Protein AF-A0A120IB17-F1 (afdb_monomer_lite)

Sequence (112 aa):
MISVFDNGHAKGKQNILTTWLNKDGYGLSKNSKPYELKQYLADLIEKSVYIIDEGLEDEDVMTLIKRIENEELDITRVVVYVHSVRFSVLQEVRKNLKVLRNNKNVALIERF

pLDDT: mean 85.76, std 13.67, range [36.25, 95.5]

Structure (mmCIF, N/CA/C/O backbone):
data_AF-A0A120IB17-F1
#
_entry.id   AF-A0A120IB17-F1
#
loop_
_atom_site.group_PDB
_atom_site.id
_atom_site.type_symbol
_atom_site.label_atom_id
_atom_site.label_alt_id
_atom_site.label_comp_id
_atom_site.label_asym_id
_atom_site.label_entity_id
_atom_site.label_seq_id
_atom_site.pdbx_PDB_ins_code
_atom_site.Cartn_x
_atom_site.Cartn_y
_atom_site.Cartn_z
_atom_site.occupancy
_atom_site.B_iso_or_equiv
_atom_site.auth_seq_id
_atom_site.auth_comp_id
_atom_site.auth_asym_id
_atom_site.auth_atom_id
_atom_site.pdbx_PDB_model_num
ATOM 1 N N . MET A 1 1 ? 23.316 -5.954 -9.365 1.00 38.41 1 MET A N 1
ATOM 2 C CA . MET A 1 1 ? 21.887 -5.936 -8.981 1.00 38.41 1 MET A CA 1
ATOM 3 C C . MET A 1 1 ? 21.126 -5.365 -10.164 1.00 38.41 1 MET A C 1
ATOM 5 O O . MET A 1 1 ? 21.650 -4.452 -10.787 1.00 38.41 1 MET A O 1
ATOM 9 N N . ILE A 1 2 ? 20.036 -6.002 -10.587 1.00 36.25 2 ILE A N 1
ATOM 10 C CA . ILE A 1 2 ? 19.485 -5.903 -11.950 1.00 36.25 2 ILE A CA 1
ATOM 11 C C . ILE A 1 2 ? 18.895 -4.503 -12.199 1.00 36.25 2 ILE A C 1
ATOM 13 O O . ILE A 1 2 ? 17.758 -4.223 -11.844 1.00 36.25 2 ILE A O 1
ATOM 17 N N . SER A 1 3 ? 19.690 -3.634 -12.825 1.00 45.06 3 SER A N 1
ATOM 18 C CA . SER A 1 3 ? 19.305 -2.307 -13.316 1.00 45.06 3 SER A CA 1
ATOM 19 C C . SER A 1 3 ? 18.965 -2.415 -14.807 1.00 45.06 3 SER A C 1
ATOM 21 O O . SER A 1 3 ? 19.738 -2.039 -15.680 1.00 45.06 3 SER A O 1
ATOM 23 N N . VAL A 1 4 ? 17.832 -3.047 -15.125 1.00 55.12 4 VAL A N 1
ATOM 24 C CA . VAL A 1 4 ? 17.381 -3.207 -16.528 1.00 55.12 4 VAL A CA 1
ATOM 25 C C . VAL A 1 4 ? 16.550 -1.998 -16.989 1.00 55.12 4 VAL A C 1
ATOM 27 O O . VAL A 1 4 ? 16.195 -1.896 -18.158 1.00 55.12 4 VAL A O 1
ATOM 30 N N . PHE A 1 5 ? 16.294 -1.037 -16.092 1.00 52.47 5 PHE A N 1
ATOM 31 C CA . PHE A 1 5 ? 15.445 0.126 -16.365 1.00 52.47 5 PHE A CA 1
ATOM 32 C C . PHE A 1 5 ? 16.045 1.483 -15.966 1.00 52.47 5 PHE A C 1
ATOM 34 O O . PHE A 1 5 ? 15.349 2.490 -16.103 1.00 52.47 5 PHE A O 1
ATOM 41 N N . ASP A 1 6 ? 17.301 1.559 -15.506 1.00 43.50 6 ASP A N 1
ATOM 42 C CA . ASP A 1 6 ? 17.928 2.862 -15.241 1.00 43.50 6 ASP A CA 1
ATOM 43 C C . ASP A 1 6 ? 18.578 3.406 -16.510 1.00 43.50 6 ASP A C 1
ATOM 45 O O . ASP A 1 6 ? 19.767 3.237 -16.775 1.00 43.50 6 ASP A O 1
ATOM 49 N N . ASN A 1 7 ? 17.785 4.123 -17.295 1.00 47.72 7 ASN A N 1
ATOM 50 C CA . ASN A 1 7 ? 18.336 5.039 -18.282 1.00 47.72 7 ASN A CA 1
ATOM 51 C C . ASN A 1 7 ? 18.617 6.349 -17.535 1.00 47.72 7 ASN A C 1
ATOM 53 O O . ASN A 1 7 ? 17.739 6.828 -16.820 1.00 47.72 7 ASN A O 1
ATOM 57 N N . GLY A 1 8 ? 19.810 6.938 -17.689 1.00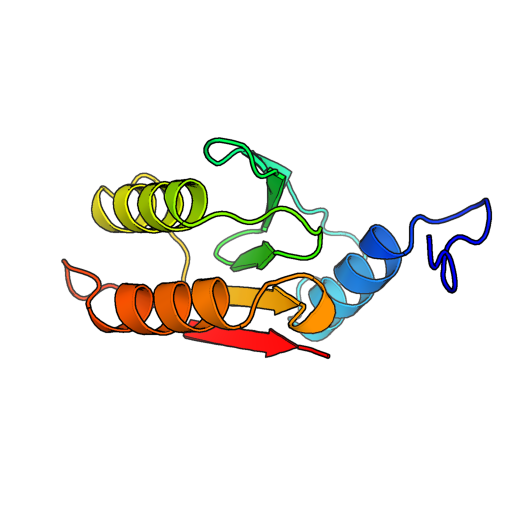 46.84 8 GLY A N 1
ATOM 58 C CA . GLY A 1 8 ? 20.345 8.065 -16.892 1.00 46.84 8 GLY A CA 1
ATOM 59 C C . GLY A 1 8 ? 19.537 9.378 -16.836 1.00 46.84 8 GLY A C 1
ATOM 60 O O . GLY A 1 8 ? 20.061 10.390 -16.386 1.00 46.84 8 GLY A O 1
ATOM 61 N N . HIS A 1 9 ? 18.278 9.373 -17.276 1.00 48.88 9 HIS A N 1
ATOM 62 C CA . HIS A 1 9 ? 17.339 10.491 -17.280 1.00 48.88 9 HIS A CA 1
ATOM 63 C C . HIS A 1 9 ? 16.035 10.214 -16.499 1.00 48.88 9 HIS A C 1
ATOM 65 O O . HIS A 1 9 ? 15.326 11.165 -16.187 1.00 48.88 9 HIS A O 1
ATOM 71 N N . ALA A 1 10 ? 15.710 8.958 -16.157 1.00 50.25 10 ALA A N 1
ATOM 72 C CA . ALA A 1 10 ? 14.515 8.618 -15.378 1.00 50.25 10 ALA A CA 1
ATOM 73 C C . ALA A 1 10 ? 14.725 7.319 -14.587 1.00 50.25 10 ALA A C 1
ATOM 75 O O . ALA A 1 10 ? 15.042 6.280 -15.160 1.00 50.25 10 ALA A O 1
ATOM 76 N N . LYS A 1 11 ? 14.520 7.370 -13.266 1.00 67.06 11 LYS A N 1
ATOM 77 C CA . LYS A 1 11 ? 14.538 6.171 -12.413 1.00 67.06 11 LYS A CA 1
ATOM 78 C C . LYS A 1 11 ? 13.362 5.274 -12.808 1.00 67.06 11 LYS A C 1
ATOM 80 O O . LYS A 1 11 ? 12.252 5.792 -12.937 1.00 67.06 11 LYS A O 1
ATOM 85 N N . GLY A 1 12 ? 13.554 3.957 -12.936 1.00 76.62 12 GLY A N 1
ATOM 86 C CA . GLY A 1 12 ? 12.487 3.020 -13.343 1.00 76.62 12 GLY A CA 1
ATOM 87 C C . GLY A 1 12 ? 11.168 3.206 -12.571 1.00 76.62 12 GLY A C 1
ATOM 88 O O . GLY A 1 12 ? 10.091 3.226 -13.168 1.00 76.62 12 GLY A O 1
ATOM 89 N N . LYS A 1 13 ? 11.264 3.501 -11.266 1.00 83.19 13 LYS A N 1
ATOM 90 C CA . LYS A 1 13 ? 10.140 3.885 -10.395 1.00 83.19 13 LYS A CA 1
ATOM 91 C C . LYS A 1 13 ? 9.284 5.024 -10.965 1.00 83.19 13 LYS A C 1
ATOM 93 O O . LYS A 1 13 ? 8.061 4.923 -10.982 1.00 83.19 13 LYS A O 1
ATOM 98 N N . GLN A 1 14 ? 9.908 6.112 -11.421 1.00 83.50 14 GLN A N 1
ATOM 99 C CA . GLN A 1 14 ? 9.201 7.305 -11.903 1.00 83.50 14 GLN A CA 1
ATOM 100 C C . GLN A 1 14 ? 8.410 7.014 -13.179 1.00 83.50 14 GLN A C 1
ATOM 102 O O . GLN A 1 14 ? 7.294 7.509 -13.334 1.00 83.50 14 GLN A O 1
ATOM 107 N N . ASN A 1 15 ? 8.950 6.172 -14.062 1.00 87.19 15 ASN A N 1
ATOM 108 C CA . ASN A 1 15 ? 8.260 5.764 -15.284 1.00 87.19 15 ASN A CA 1
ATOM 109 C C . ASN A 1 15 ? 7.044 4.885 -14.969 1.00 87.19 15 ASN A C 1
ATOM 111 O O . ASN A 1 15 ? 5.961 5.119 -15.515 1.00 87.19 15 ASN A O 1
ATOM 115 N N . ILE A 1 16 ? 7.201 3.918 -14.057 1.00 88.44 16 ILE A N 1
ATOM 116 C CA . ILE A 1 16 ? 6.103 3.062 -13.583 1.00 88.44 16 ILE A CA 1
ATOM 117 C C . ILE A 1 16 ? 5.008 3.928 -12.956 1.00 88.44 16 ILE A C 1
ATOM 119 O O . ILE A 1 16 ? 3.852 3.862 -13.375 1.00 88.44 16 ILE A O 1
ATOM 123 N N . LEU A 1 17 ? 5.385 4.799 -12.016 1.00 88.81 17 LEU A N 1
ATOM 124 C CA . LEU A 1 17 ? 4.462 5.685 -11.320 1.00 88.81 17 LEU A CA 1
ATOM 125 C C . LEU A 1 17 ? 3.707 6.584 -12.304 1.00 88.81 17 LEU A C 1
ATOM 127 O O . LEU A 1 17 ? 2.484 6.577 -12.301 1.00 88.81 17 LEU A O 1
ATOM 131 N N . THR A 1 18 ? 4.400 7.287 -13.202 1.00 88.69 18 THR A N 1
ATOM 132 C CA . THR A 1 18 ? 3.763 8.193 -14.178 1.00 88.69 18 THR A CA 1
ATOM 133 C C . THR A 1 18 ? 2.786 7.449 -15.090 1.00 88.69 18 THR A C 1
ATOM 135 O O . THR A 1 18 ? 1.670 7.914 -15.330 1.00 88.69 18 THR A O 1
ATOM 138 N N . THR A 1 19 ? 3.168 6.258 -15.558 1.00 89.88 19 THR A N 1
ATOM 139 C CA . THR A 1 19 ? 2.301 5.407 -16.386 1.00 89.88 19 THR A CA 1
ATOM 140 C C . THR A 1 19 ? 1.035 5.017 -15.630 1.00 89.88 19 THR A C 1
ATOM 142 O O . THR A 1 1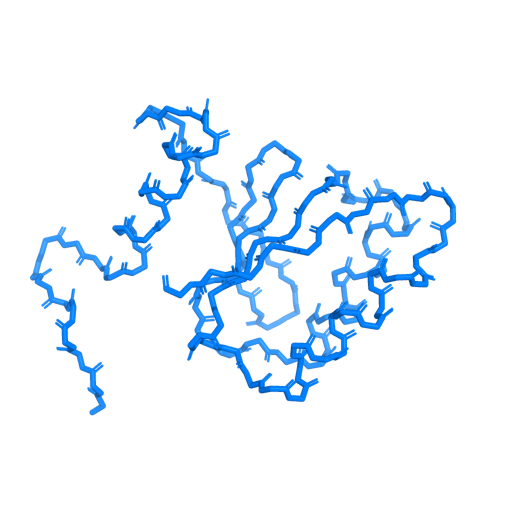9 ? -0.068 5.048 -16.176 1.00 89.88 19 THR A O 1
ATOM 145 N N . TRP A 1 20 ? 1.181 4.665 -14.358 1.00 91.81 20 TRP A N 1
ATOM 146 C CA . TRP A 1 20 ? 0.087 4.242 -13.497 1.00 91.81 20 TRP A CA 1
ATOM 147 C C . TRP A 1 20 ? -0.836 5.386 -13.105 1.00 91.81 20 TRP A C 1
ATOM 149 O O . 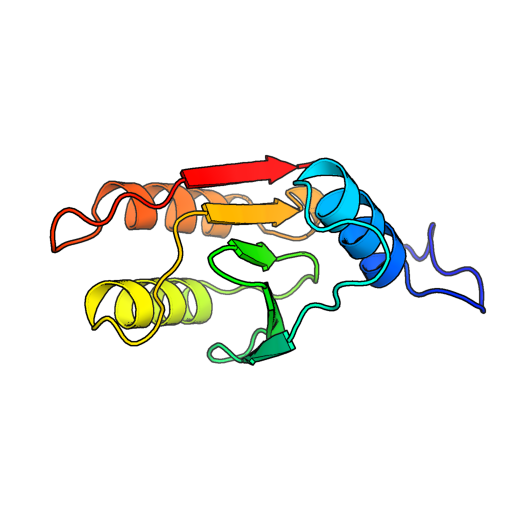TRP A 1 20 ? -2.047 5.225 -13.214 1.00 91.81 20 TRP A O 1
ATOM 159 N N . LEU A 1 21 ? -0.284 6.549 -12.760 1.00 90.88 21 LEU A N 1
ATOM 160 C CA . LEU A 1 21 ? -1.052 7.766 -12.513 1.00 90.88 21 LEU A CA 1
ATOM 161 C C . LEU A 1 21 ? -1.914 8.124 -13.726 1.00 90.88 21 LEU A C 1
ATOM 163 O O . LEU A 1 21 ? -3.110 8.382 -13.584 1.00 90.88 21 LEU A O 1
ATOM 167 N N . ASN A 1 22 ? -1.339 8.064 -14.929 1.00 90.06 22 ASN A N 1
ATOM 168 C CA . ASN A 1 22 ? -2.079 8.322 -16.158 1.00 90.06 22 ASN A CA 1
ATOM 169 C C . ASN A 1 22 ? -3.182 7.270 -16.389 1.00 90.06 22 ASN A C 1
ATOM 171 O O . ASN A 1 22 ? -4.331 7.623 -16.649 1.00 90.06 22 ASN A O 1
ATOM 175 N N . LYS A 1 23 ? -2.866 5.978 -16.210 1.00 88.06 23 LYS A N 1
ATOM 176 C CA . LYS A 1 23 ? -3.831 4.871 -16.343 1.00 88.06 23 LYS A CA 1
ATOM 177 C C . LYS A 1 23 ? -4.986 4.958 -15.339 1.00 88.06 23 LYS A C 1
ATOM 179 O O . LYS A 1 23 ? -6.104 4.581 -15.672 1.00 88.06 23 LYS A O 1
ATOM 184 N N . ASP A 1 24 ? -4.725 5.459 -14.134 1.00 88.25 24 ASP A N 1
ATOM 185 C CA . ASP A 1 24 ? -5.724 5.657 -13.077 1.00 88.25 24 ASP A CA 1
ATOM 186 C C . ASP A 1 24 ? -6.518 6.969 -13.214 1.00 88.25 24 ASP A C 1
ATOM 188 O O . ASP A 1 24 ? -7.381 7.251 -12.383 1.00 88.25 24 ASP A O 1
ATOM 192 N N . GLY A 1 25 ? -6.276 7.752 -14.274 1.00 87.31 25 GLY A N 1
ATOM 193 C CA . GLY A 1 25 ? -7.046 8.954 -14.602 1.00 87.31 25 GLY A CA 1
ATOM 194 C C . GLY A 1 25 ? -6.562 10.233 -13.914 1.00 87.31 25 GLY A C 1
ATOM 195 O O . GLY A 1 25 ? -7.234 11.260 -13.997 1.00 87.31 25 GLY A O 1
ATOM 196 N N . TYR A 1 26 ? -5.393 10.211 -13.265 1.00 86.06 26 TYR A N 1
ATOM 197 C CA . TYR A 1 26 ? -4.798 11.404 -12.650 1.00 86.06 26 TYR A CA 1
ATOM 198 C C . TYR A 1 26 ? -4.172 12.362 -13.676 1.00 86.06 26 TYR A C 1
ATOM 200 O O . TYR A 1 26 ? -3.934 13.529 -13.360 1.00 86.06 26 TYR A O 1
ATOM 208 N N . GLY A 1 27 ? -3.948 11.889 -14.906 1.00 83.06 27 GLY A N 1
ATOM 209 C CA . GLY A 1 27 ? -3.303 12.643 -15.978 1.00 83.06 27 GLY A CA 1
ATOM 210 C C . GLY A 1 27 ? -1.785 12.756 -15.806 1.00 83.06 27 GLY A C 1
ATOM 211 O O . GLY A 1 27 ? -1.192 12.131 -14.932 1.00 83.06 27 GLY A O 1
ATOM 212 N N . LEU A 1 28 ? -1.151 13.557 -16.668 1.00 75.31 28 LEU A N 1
ATOM 213 C CA . LEU A 1 28 ? 0.313 13.719 -16.724 1.00 75.31 28 LEU A CA 1
ATOM 214 C C . LEU A 1 28 ? 0.851 14.853 -15.837 1.00 75.31 28 LEU A C 1
ATOM 216 O O . LEU A 1 28 ? 2.056 14.969 -15.653 1.00 75.31 28 LEU A O 1
ATOM 220 N N . SER A 1 29 ? -0.027 15.719 -15.327 1.00 75.94 29 SER A N 1
ATOM 221 C CA . SER A 1 29 ? 0.352 16.924 -14.577 1.00 75.94 29 SER A CA 1
ATOM 222 C C . SER A 1 29 ? 0.276 16.759 -13.060 1.00 75.94 29 SER A C 1
ATOM 224 O O . SER A 1 29 ? 0.788 17.610 -12.331 1.00 75.94 29 SER A O 1
ATOM 226 N N . LYS A 1 30 ? -0.368 15.697 -12.562 1.00 76.38 30 LYS A N 1
ATOM 227 C CA . LYS A 1 30 ? -0.465 15.443 -11.125 1.00 76.38 30 LYS A CA 1
ATOM 228 C C . LYS A 1 30 ? 0.730 14.634 -10.641 1.00 76.38 30 LYS A C 1
ATOM 230 O O . LYS A 1 30 ? 1.026 13.570 -11.172 1.00 76.38 30 LYS A O 1
ATOM 235 N N . ASN A 1 31 ? 1.353 15.128 -9.577 1.00 81.50 31 ASN A N 1
ATOM 236 C CA . ASN A 1 31 ? 2.443 14.451 -8.887 1.00 81.50 31 ASN A CA 1
ATOM 237 C C . ASN A 1 31 ? 1.924 13.775 -7.615 1.00 81.50 31 ASN A C 1
ATOM 239 O O . ASN A 1 31 ? 1.042 14.311 -6.935 1.00 81.50 31 ASN A O 1
ATOM 243 N N . SER A 1 32 ? 2.490 12.616 -7.286 1.00 88.94 32 SER A N 1
ATOM 244 C CA . SER A 1 32 ? 2.333 12.014 -5.964 1.00 88.94 32 SER A CA 1
ATOM 245 C C . SER A 1 32 ? 3.058 12.846 -4.906 1.00 88.94 32 SER A C 1
ATOM 247 O O . SER A 1 32 ? 3.954 13.645 -5.194 1.00 88.94 32 SER A O 1
ATOM 249 N N . LYS A 1 33 ? 2.665 12.645 -3.652 1.00 91.81 33 LYS A N 1
ATOM 250 C CA . LYS A 1 33 ? 3.403 13.096 -2.479 1.00 91.81 33 LYS A CA 1
ATOM 251 C C . LYS A 1 33 ? 4.057 11.880 -1.825 1.00 91.81 33 LYS A C 1
ATOM 253 O O . LYS A 1 33 ? 3.375 10.865 -1.669 1.00 91.81 33 LYS A O 1
ATOM 258 N N . PRO A 1 34 ? 5.332 11.966 -1.419 1.00 92.12 34 PRO A N 1
ATOM 259 C CA . PRO A 1 34 ? 5.945 10.904 -0.639 1.00 92.12 34 PRO A CA 1
ATOM 260 C C . PRO A 1 34 ? 5.174 10.729 0.674 1.00 92.12 34 PRO A C 1
ATOM 262 O O . PRO A 1 34 ? 4.807 11.707 1.329 1.00 92.12 34 PRO A O 1
ATOM 265 N N . TYR A 1 35 ? 4.914 9.479 1.036 1.00 93.69 35 TYR A N 1
ATOM 266 C CA . TYR A 1 35 ? 4.218 9.090 2.249 1.00 93.69 35 TYR A CA 1
ATOM 267 C C . TYR A 1 35 ? 5.064 8.086 3.020 1.00 93.69 35 TYR A C 1
ATOM 269 O O . TYR A 1 35 ? 5.193 6.923 2.637 1.00 93.69 35 TYR A O 1
ATOM 277 N N . GLU A 1 36 ? 5.665 8.564 4.101 1.00 94.12 36 GLU A N 1
ATOM 278 C CA . GLU A 1 36 ? 6.541 7.768 4.947 1.00 94.12 36 GLU A CA 1
ATOM 279 C C . GLU A 1 3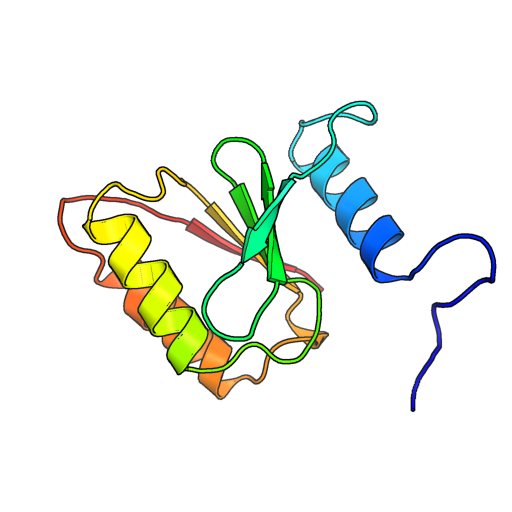6 ? 5.716 6.875 5.875 1.00 94.12 36 GLU A C 1
ATOM 281 O O . GLU A 1 36 ? 4.849 7.350 6.620 1.00 94.12 36 GLU A O 1
A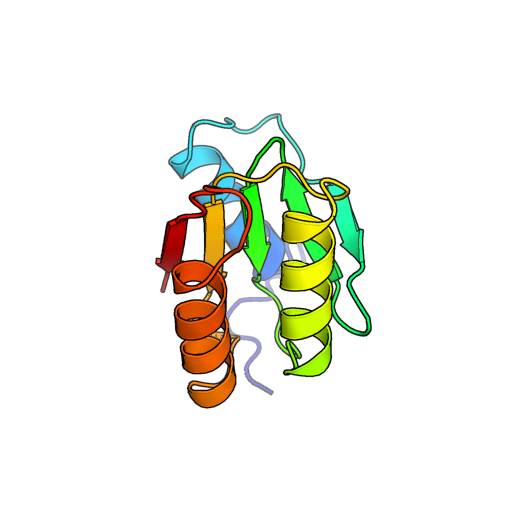TOM 286 N N . LEU A 1 37 ? 5.969 5.569 5.808 1.00 92.31 37 LEU A N 1
ATOM 287 C CA . LEU A 1 37 ? 5.443 4.584 6.745 1.00 92.31 37 LEU A CA 1
ATOM 288 C C . LEU A 1 37 ? 6.379 4.501 7.953 1.00 92.31 37 LEU A C 1
ATOM 290 O O . LEU A 1 37 ? 6.522 5.499 8.658 1.00 92.31 37 LEU A O 1
ATOM 294 N N . LYS A 1 38 ? 6.962 3.336 8.240 1.00 92.31 38 LYS A N 1
ATOM 295 C CA . LYS A 1 38 ? 7.931 3.179 9.326 1.00 92.31 38 LYS A CA 1
ATOM 296 C C . LYS A 1 38 ? 9.356 3.190 8.785 1.00 92.31 38 LYS A C 1
ATOM 298 O O . LYS A 1 38 ? 10.197 3.914 9.299 1.00 92.31 38 LYS A O 1
ATOM 303 N N . GLN A 1 39 ? 9.605 2.385 7.762 1.00 91.50 39 GLN A N 1
ATOM 304 C CA . GLN A 1 39 ? 10.889 2.266 7.072 1.00 91.50 39 GLN A CA 1
ATOM 305 C C . GLN A 1 39 ? 10.723 2.407 5.551 1.00 91.50 39 GLN A C 1
ATOM 307 O O . GLN A 1 39 ? 11.696 2.629 4.832 1.00 91.50 39 GLN A O 1
ATOM 312 N N . TYR A 1 40 ? 9.483 2.328 5.062 1.00 93.38 40 TYR A N 1
ATOM 313 C CA . TYR A 1 40 ? 9.147 2.421 3.650 1.00 93.38 40 TYR A CA 1
ATOM 314 C C . TYR A 1 40 ? 8.627 3.805 3.239 1.00 93.38 40 TYR A C 1
ATOM 316 O O . TYR A 1 40 ? 7.814 4.417 3.937 1.00 93.38 40 TYR A O 1
ATOM 324 N N . LEU A 1 41 ? 9.031 4.266 2.050 1.00 93.12 41 LEU A N 1
ATOM 325 C CA . LEU A 1 41 ? 8.521 5.487 1.427 1.00 93.12 41 LEU A CA 1
ATOM 326 C C . LEU A 1 41 ? 7.569 5.144 0.276 1.00 93.12 41 LEU A C 1
ATOM 328 O O . LEU A 1 41 ? 7.996 4.788 -0.823 1.00 93.12 41 LEU A O 1
ATOM 332 N N . ALA A 1 42 ? 6.272 5.291 0.528 1.00 93.88 42 ALA A N 1
ATOM 333 C CA . ALA A 1 42 ? 5.233 5.104 -0.474 1.00 93.88 42 ALA A CA 1
ATOM 334 C C . ALA A 1 42 ? 4.932 6.404 -1.234 1.00 93.88 42 ALA A C 1
ATOM 336 O O . ALA A 1 42 ? 5.351 7.494 -0.845 1.00 93.88 42 ALA A O 1
ATOM 337 N N . ASP A 1 43 ? 4.153 6.295 -2.306 1.00 94.31 43 ASP A N 1
ATOM 338 C CA . ASP A 1 43 ? 3.668 7.431 -3.085 1.00 94.31 43 ASP A CA 1
ATOM 339 C C . ASP A 1 43 ? 2.154 7.584 -2.899 1.00 94.31 43 ASP A C 1
ATOM 341 O O . ASP A 1 43 ? 1.381 6.714 -3.291 1.00 94.31 43 ASP A O 1
ATOM 345 N N . LEU A 1 44 ? 1.709 8.690 -2.305 1.00 94.38 44 LEU A N 1
ATOM 346 C CA . LEU A 1 44 ? 0.297 8.990 -2.058 1.00 94.38 44 LEU A CA 1
ATOM 347 C C . LEU A 1 44 ? -0.209 10.061 -3.025 1.00 94.38 44 LEU A C 1
ATOM 349 O O . LEU A 1 44 ? 0.376 11.135 -3.161 1.00 94.38 44 LEU A O 1
ATOM 353 N N . ILE A 1 45 ? -1.355 9.811 -3.647 1.00 93.25 45 ILE A N 1
ATOM 354 C CA . ILE A 1 45 ? -2.081 10.801 -4.441 1.00 93.25 45 ILE A CA 1
ATOM 355 C C . ILE A 1 45 ? -3.581 10.645 -4.213 1.00 93.25 45 ILE A C 1
ATOM 357 O O . ILE A 1 45 ? -4.155 9.578 -4.424 1.00 93.25 45 ILE A O 1
ATOM 361 N N . GLU A 1 46 ? -4.226 11.728 -3.783 1.00 90.69 46 GLU A N 1
ATOM 362 C CA . GLU A 1 46 ? -5.645 11.736 -3.413 1.00 90.69 46 GLU A CA 1
ATOM 363 C C . GLU A 1 46 ? -5.999 10.569 -2.475 1.00 90.69 46 GLU A C 1
ATOM 365 O O . GLU A 1 46 ? -5.597 10.588 -1.317 1.00 90.69 46 GLU A O 1
ATOM 370 N N . LYS A 1 47 ? -6.710 9.552 -2.979 1.00 92.94 47 LYS A N 1
ATOM 371 C CA . LYS A 1 47 ? -7.145 8.365 -2.230 1.00 92.94 47 LYS A CA 1
ATOM 372 C C . LYS A 1 47 ? -6.405 7.083 -2.631 1.00 92.94 47 LYS A C 1
ATOM 374 O O . LYS A 1 47 ? -6.928 5.984 -2.439 1.00 92.94 47 LYS A O 1
ATOM 379 N N . SER A 1 48 ? -5.223 7.215 -3.226 1.00 94.19 48 SER A N 1
ATOM 380 C CA . SER A 1 48 ? -4.456 6.108 -3.797 1.00 94.19 48 SER A CA 1
ATOM 381 C C . SER A 1 48 ? -3.032 6.097 -3.268 1.00 94.19 48 SER A C 1
ATOM 383 O O . SER A 1 48 ? -2.307 7.077 -3.426 1.00 94.19 48 SER A O 1
ATOM 385 N N . VAL A 1 49 ? -2.626 4.971 -2.689 1.00 95.50 49 VAL A N 1
ATOM 386 C CA . VAL A 1 49 ? -1.235 4.718 -2.290 1.00 95.50 49 VAL A CA 1
ATOM 387 C C . VAL A 1 49 ? -0.591 3.776 -3.290 1.00 95.50 49 VAL A C 1
ATOM 389 O O . VAL A 1 49 ? -1.177 2.754 -3.634 1.00 95.50 49 VAL A O 1
ATOM 392 N N . TYR A 1 50 ? 0.617 4.105 -3.726 1.00 94.69 50 TYR A N 1
ATOM 393 C CA . TYR A 1 50 ? 1.431 3.312 -4.629 1.00 94.69 50 TYR A CA 1
ATOM 394 C C . TYR A 1 50 ? 2.666 2.799 -3.893 1.00 94.69 50 TYR A C 1
ATOM 396 O O . TYR A 1 50 ? 3.411 3.563 -3.277 1.00 94.69 50 TYR A O 1
ATOM 404 N N . ILE A 1 51 ? 2.870 1.489 -3.979 1.00 94.31 51 ILE A N 1
ATOM 405 C CA . ILE A 1 51 ? 3.998 0.756 -3.412 1.00 94.31 51 ILE A CA 1
ATOM 406 C C . ILE A 1 51 ? 4.775 0.189 -4.600 1.00 94.31 51 ILE A C 1
ATOM 408 O O . ILE A 1 51 ? 4.331 -0.768 -5.236 1.00 94.31 51 ILE A O 1
ATOM 412 N N . ILE A 1 52 ? 5.882 0.844 -4.951 1.00 92.19 52 ILE A N 1
ATOM 413 C CA . ILE A 1 52 ? 6.667 0.552 -6.163 1.00 92.19 52 ILE A CA 1
ATOM 414 C C . ILE A 1 52 ? 8.099 0.154 -5.821 1.00 92.19 52 ILE A C 1
ATOM 416 O O . ILE A 1 52 ? 8.640 -0.741 -6.463 1.00 92.19 52 ILE A O 1
ATOM 420 N N . ASP A 1 53 ? 8.714 0.798 -4.832 1.00 90.94 53 ASP A N 1
ATOM 421 C CA . ASP A 1 53 ? 10.063 0.440 -4.396 1.00 90.94 53 ASP A CA 1
ATOM 422 C C . ASP A 1 53 ? 10.064 -0.876 -3.614 1.00 90.94 53 ASP A C 1
ATOM 424 O O . ASP A 1 53 ? 9.048 -1.271 -3.033 1.00 90.94 53 ASP A O 1
ATOM 428 N N . GLU A 1 54 ? 11.219 -1.536 -3.600 1.00 89.50 54 GLU A N 1
ATOM 429 C CA . GLU A 1 54 ? 11.497 -2.670 -2.721 1.00 89.50 54 GLU A CA 1
ATOM 430 C C . GLU A 1 54 ? 11.646 -2.222 -1.258 1.00 89.50 54 GLU A C 1
ATOM 432 O O . GLU A 1 54 ? 11.826 -1.041 -0.964 1.00 89.50 54 GLU A O 1
ATOM 437 N N . GLY A 1 55 ? 11.598 -3.183 -0.332 1.00 89.25 55 GLY A N 1
ATOM 438 C CA . GLY A 1 55 ? 11.834 -2.929 1.093 1.00 89.25 55 GLY A CA 1
ATOM 439 C C . GLY A 1 55 ? 10.576 -2.718 1.932 1.00 89.25 55 GLY A C 1
ATOM 440 O O . GLY A 1 55 ? 10.684 -2.275 3.066 1.00 89.25 55 GLY A O 1
ATOM 441 N N . LEU A 1 56 ? 9.386 -3.039 1.409 1.00 92.81 56 LEU A N 1
ATOM 442 C CA . LEU A 1 56 ? 8.178 -3.084 2.234 1.00 92.81 56 LEU A CA 1
ATOM 443 C C . LEU A 1 56 ? 8.258 -4.257 3.224 1.00 92.81 56 LEU A C 1
ATOM 445 O O . LEU A 1 56 ? 8.367 -5.421 2.814 1.00 92.81 56 LEU A O 1
ATOM 449 N N . GLU A 1 57 ? 8.151 -3.948 4.512 1.00 94.06 57 GLU A N 1
ATOM 450 C CA . GLU A 1 57 ? 8.153 -4.933 5.592 1.00 94.06 57 GLU A CA 1
ATOM 451 C C . GLU A 1 57 ? 6.814 -4.994 6.337 1.00 94.06 57 GLU A C 1
ATOM 453 O O . GLU A 1 57 ? 5.971 -4.101 6.245 1.00 94.06 57 GLU A O 1
ATOM 458 N N . ASP A 1 58 ? 6.623 -6.061 7.110 1.00 91.75 58 ASP A N 1
ATOM 459 C CA . ASP A 1 58 ? 5.411 -6.328 7.892 1.00 91.75 58 ASP A CA 1
ATOM 460 C C . ASP A 1 58 ? 5.081 -5.147 8.833 1.00 91.75 58 ASP A C 1
ATOM 462 O O . ASP A 1 58 ? 3.924 -4.761 9.016 1.00 91.75 58 ASP A O 1
ATOM 466 N N . GLU A 1 59 ? 6.107 -4.485 9.381 1.00 93.75 59 GLU A N 1
ATOM 467 C CA . GLU A 1 59 ? 5.936 -3.302 10.229 1.00 93.75 59 GLU A CA 1
ATOM 468 C C . GLU A 1 59 ? 5.326 -2.103 9.481 1.00 93.75 59 GLU A C 1
ATOM 470 O O . GLU A 1 59 ? 4.520 -1.353 10.049 1.00 93.75 59 GLU A O 1
ATOM 475 N N . ASP A 1 60 ? 5.683 -1.920 8.207 1.00 94.75 60 ASP A N 1
ATOM 476 C CA . ASP A 1 60 ? 5.124 -0.877 7.347 1.00 94.75 60 ASP A CA 1
ATOM 477 C C . ASP A 1 60 ? 3.672 -1.183 6.996 1.00 94.75 60 ASP A C 1
ATOM 479 O O . ASP A 1 60 ? 2.828 -0.286 7.039 1.00 94.75 60 ASP A O 1
ATOM 483 N N . VAL A 1 61 ? 3.357 -2.453 6.725 1.00 93.62 61 VAL A N 1
ATOM 484 C CA . VAL A 1 61 ? 1.981 -2.908 6.491 1.00 93.62 61 VAL A CA 1
ATOM 485 C C . VAL A 1 61 ? 1.122 -2.628 7.719 1.00 93.62 61 VAL A C 1
ATOM 487 O O . VAL A 1 61 ? 0.067 -2.007 7.609 1.00 93.62 61 VAL A O 1
ATOM 490 N N . MET A 1 62 ? 1.589 -3.003 8.909 1.00 93.12 62 MET A N 1
ATOM 491 C CA . MET A 1 62 ? 0.874 -2.726 10.155 1.00 93.12 62 MET A CA 1
ATOM 492 C C . MET A 1 62 ? 0.685 -1.224 10.397 1.00 93.12 62 MET A C 1
ATOM 494 O O . MET A 1 62 ? -0.366 -0.806 10.886 1.00 93.12 62 MET A O 1
ATOM 498 N N . THR A 1 63 ? 1.674 -0.403 10.038 1.00 94.75 63 THR A N 1
ATOM 499 C CA . THR A 1 63 ? 1.577 1.060 10.131 1.00 94.75 63 THR A CA 1
ATOM 500 C C . THR A 1 63 ? 0.531 1.609 9.164 1.00 94.75 63 THR A C 1
ATOM 502 O O . THR A 1 63 ? -0.326 2.388 9.576 1.00 94.75 63 THR A O 1
ATOM 505 N N . LEU A 1 64 ? 0.545 1.161 7.906 1.00 93.81 64 LEU A N 1
ATOM 506 C CA . LEU A 1 64 ? -0.432 1.546 6.888 1.00 93.81 64 LEU A CA 1
ATOM 507 C C . LEU A 1 64 ? -1.862 1.254 7.360 1.00 93.81 64 LEU A C 1
ATOM 509 O O . LEU A 1 64 ? -2.720 2.132 7.324 1.00 93.81 64 LEU A O 1
ATOM 513 N N . ILE A 1 65 ? -2.103 0.039 7.852 1.00 92.75 65 ILE A N 1
ATOM 514 C CA . ILE A 1 65 ? -3.424 -0.415 8.300 1.00 92.75 65 ILE A CA 1
ATOM 515 C C . ILE A 1 65 ? -3.917 0.410 9.488 1.00 92.75 65 ILE A C 1
ATOM 517 O O . ILE A 1 65 ? -5.031 0.927 9.443 1.00 92.75 65 ILE A O 1
ATOM 521 N N . LYS A 1 66 ? -3.072 0.628 10.504 1.00 92.88 66 LYS A N 1
ATOM 522 C CA . LYS A 1 66 ? -3.423 1.468 11.661 1.00 92.88 66 LYS A CA 1
ATOM 523 C C . LYS A 1 66 ? -3.816 2.883 11.249 1.00 92.88 66 LYS A C 1
ATOM 525 O O . LYS A 1 66 ? -4.808 3.402 11.746 1.00 92.88 66 LYS A O 1
ATOM 530 N N . ARG A 1 67 ? -3.077 3.500 10.322 1.00 92.75 67 ARG A N 1
ATOM 531 C CA . ARG A 1 67 ? -3.389 4.859 9.852 1.00 92.75 67 ARG A CA 1
ATOM 532 C C . ARG A 1 67 ? -4.703 4.917 9.066 1.00 92.75 67 ARG A C 1
ATOM 534 O O . ARG A 1 67 ? -5.428 5.902 9.172 1.00 92.75 67 ARG A O 1
ATOM 541 N N . ILE A 1 68 ? -5.051 3.863 8.322 1.00 92.06 68 ILE A N 1
ATOM 542 C CA . ILE A 1 68 ? -6.357 3.753 7.648 1.00 92.06 68 ILE A CA 1
ATOM 543 C C . ILE A 1 68 ? -7.492 3.660 8.678 1.00 92.06 68 ILE A C 1
ATOM 545 O O . ILE A 1 68 ? -8.499 4.368 8.553 1.00 92.06 68 ILE A O 1
ATOM 549 N N . GLU A 1 69 ? -7.320 2.805 9.692 1.00 90.06 69 GLU A N 1
ATOM 550 C CA . GLU A 1 69 ? -8.303 2.564 10.757 1.00 90.06 69 GLU A CA 1
ATOM 551 C C . GLU A 1 69 ? -8.516 3.788 11.657 1.00 90.06 69 GLU A C 1
ATOM 553 O O . GLU A 1 69 ? -9.659 4.100 11.986 1.00 90.06 69 GLU A O 1
ATOM 558 N N . ASN A 1 70 ? -7.443 4.513 11.987 1.00 91.19 70 ASN A N 1
ATOM 559 C CA . ASN A 1 70 ? -7.474 5.743 12.788 1.00 91.19 70 ASN A CA 1
ATOM 560 C C . ASN A 1 70 ? -7.987 6.974 12.021 1.00 91.19 70 ASN A C 1
ATOM 562 O O . ASN A 1 70 ? -7.987 8.072 12.566 1.00 91.19 70 ASN A O 1
ATOM 566 N N . GLU A 1 71 ? -8.372 6.821 10.751 1.00 87.31 71 GLU A N 1
ATOM 567 C CA . GLU A 1 71 ? -8.776 7.927 9.869 1.00 87.31 71 GLU A CA 1
ATOM 568 C C . GLU A 1 71 ? -7.676 8.966 9.582 1.00 87.31 71 GLU A C 1
ATOM 570 O O . GLU A 1 71 ? -7.938 9.990 8.959 1.00 87.31 71 GLU A O 1
ATOM 575 N N . GLU A 1 72 ? -6.425 8.664 9.930 1.00 90.81 72 GLU A N 1
ATOM 576 C CA . GLU A 1 72 ? -5.247 9.466 9.577 1.00 90.81 72 GLU A CA 1
ATOM 577 C C . GLU A 1 72 ? -4.919 9.372 8.077 1.00 90.81 72 GLU A C 1
ATOM 579 O O . GLU A 1 72 ? -4.315 10.277 7.500 1.00 90.81 72 GLU A O 1
ATOM 584 N N . LEU A 1 73 ? -5.316 8.266 7.438 1.00 90.12 73 LEU A N 1
ATOM 585 C CA . LEU A 1 73 ? -5.132 8.008 6.015 1.00 90.12 73 LEU A CA 1
ATOM 586 C C . LEU A 1 73 ? -6.471 7.647 5.353 1.00 90.12 73 LEU A C 1
ATOM 588 O O . LEU A 1 73 ? -6.962 6.522 5.467 1.00 90.12 73 LEU A O 1
ATOM 592 N N . ASP A 1 74 ? -7.065 8.606 4.636 1.00 90.75 74 ASP A N 1
ATOM 593 C CA . ASP A 1 74 ? -8.288 8.399 3.847 1.00 90.75 74 ASP A CA 1
ATOM 594 C C . ASP A 1 74 ? -7.961 7.950 2.416 1.00 90.75 74 ASP A C 1
ATOM 596 O O . ASP A 1 74 ? -7.835 8.758 1.494 1.00 90.75 74 ASP A O 1
ATOM 600 N N . ILE A 1 75 ? -7.807 6.638 2.232 1.00 93.00 75 ILE A N 1
ATOM 601 C CA . ILE A 1 75 ? -7.548 6.023 0.926 1.00 93.00 75 ILE A CA 1
ATOM 602 C C . ILE A 1 75 ? -8.646 5.026 0.570 1.00 93.00 75 ILE A C 1
ATOM 604 O O . ILE A 1 75 ? -9.273 4.428 1.437 1.00 93.00 75 ILE A O 1
ATOM 608 N N . THR A 1 76 ? -8.856 4.825 -0.726 1.00 92.19 76 THR A N 1
ATOM 609 C CA . THR A 1 76 ? -9.796 3.838 -1.275 1.00 92.19 76 THR A CA 1
ATOM 610 C C . THR A 1 76 ? -9.089 2.762 -2.084 1.00 92.19 76 THR A C 1
ATOM 612 O O . THR A 1 76 ? -9.691 1.732 -2.389 1.00 92.19 76 THR A O 1
ATOM 615 N N . ARG A 1 77 ? -7.808 2.961 -2.420 1.00 93.50 77 ARG A N 1
ATOM 616 C CA . ARG A 1 77 ? -6.997 1.944 -3.089 1.00 93.50 77 ARG A CA 1
ATOM 617 C C . ARG A 1 77 ? -5.541 1.940 -2.638 1.00 93.50 77 ARG A C 1
ATOM 619 O O . ARG A 1 77 ? -4.945 2.987 -2.385 1.00 93.50 77 ARG A O 1
ATOM 626 N N . VAL A 1 78 ? -4.964 0.747 -2.651 1.00 95.06 78 VAL A N 1
ATOM 627 C CA . VAL A 1 78 ? -3.529 0.492 -2.550 1.00 95.06 78 VAL A CA 1
ATOM 628 C C . VAL A 1 78 ? -3.109 -0.230 -3.824 1.00 95.06 78 VAL A C 1
ATOM 630 O O . VAL A 1 78 ? -3.657 -1.277 -4.157 1.00 95.06 78 VAL A O 1
ATOM 633 N N . VAL A 1 79 ? -2.158 0.341 -4.554 1.00 95.31 79 VAL A N 1
ATOM 634 C CA . VAL A 1 79 ? -1.603 -0.205 -5.792 1.00 95.31 79 VAL A CA 1
ATOM 635 C C . VAL A 1 79 ? -0.201 -0.718 -5.500 1.00 95.31 79 VAL A C 1
ATOM 637 O O . VAL A 1 79 ? 0.647 0.036 -5.030 1.00 95.31 79 VAL A O 1
ATOM 640 N N . VAL A 1 80 ? 0.050 -1.994 -5.778 1.00 94.44 80 VAL A N 1
ATOM 641 C CA . VAL A 1 80 ? 1.319 -2.657 -5.461 1.00 94.44 80 VAL A CA 1
ATOM 642 C C . VAL A 1 80 ? 1.983 -3.158 -6.730 1.00 94.44 80 VAL A C 1
ATOM 644 O O . VAL A 1 80 ? 1.354 -3.854 -7.531 1.00 94.44 80 VAL A O 1
ATOM 647 N N . TYR A 1 81 ? 3.268 -2.844 -6.882 1.00 93.81 81 TYR A N 1
ATOM 648 C CA . TYR A 1 81 ? 4.129 -3.492 -7.857 1.00 93.81 81 TYR A CA 1
ATOM 649 C C . TYR A 1 81 ? 4.570 -4.852 -7.321 1.00 93.81 81 TYR A C 1
ATOM 651 O O . TYR A 1 81 ? 5.386 -4.939 -6.403 1.00 93.81 81 TYR A O 1
ATOM 659 N N . VAL A 1 82 ? 4.003 -5.925 -7.873 1.00 90.19 82 VAL A N 1
ATOM 660 C CA . VAL A 1 82 ? 4.170 -7.289 -7.341 1.00 90.19 82 VAL A CA 1
ATOM 661 C C . VAL A 1 82 ? 5.637 -7.721 -7.349 1.00 90.19 82 VAL A C 1
ATOM 663 O O . VAL A 1 82 ? 6.068 -8.443 -6.457 1.00 90.19 82 VAL A O 1
ATOM 666 N N . HIS A 1 83 ? 6.424 -7.243 -8.314 1.00 89.06 83 HIS A N 1
ATOM 667 C CA . HIS A 1 83 ? 7.842 -7.579 -8.429 1.00 89.06 83 HIS A CA 1
ATOM 668 C C . HIS A 1 83 ? 8.725 -6.958 -7.338 1.00 89.06 83 HIS A C 1
ATOM 670 O O . HIS A 1 83 ? 9.798 -7.495 -7.080 1.00 89.06 83 HIS A O 1
ATOM 676 N N . SER A 1 84 ? 8.269 -5.897 -6.665 1.00 87.50 84 SER A N 1
ATOM 677 C CA . SER A 1 84 ? 9.029 -5.236 -5.592 1.00 87.50 84 SER A CA 1
ATOM 678 C C . SER A 1 84 ? 8.680 -5.720 -4.188 1.00 87.50 84 SER A C 1
ATOM 680 O O . SER A 1 84 ? 9.330 -5.338 -3.215 1.00 87.50 84 SER A O 1
ATOM 682 N N . VAL A 1 85 ? 7.638 -6.542 -4.044 1.00 90.06 85 VAL A N 1
ATOM 683 C CA . VAL A 1 85 ? 7.121 -6.957 -2.737 1.00 90.06 85 VAL A CA 1
ATOM 684 C C . VAL A 1 85 ? 7.212 -8.468 -2.590 1.00 90.06 85 VAL A C 1
ATOM 686 O O . VAL A 1 85 ? 6.790 -9.235 -3.454 1.00 90.06 85 VAL A O 1
ATOM 689 N N . ARG A 1 86 ? 7.738 -8.921 -1.448 1.00 92.81 86 ARG A N 1
ATOM 690 C CA . ARG A 1 86 ? 7.791 -10.350 -1.116 1.00 92.81 86 ARG A CA 1
ATOM 691 C C . ARG A 1 86 ? 6.376 -10.922 -1.040 1.00 92.81 86 ARG A C 1
ATOM 693 O O . ARG A 1 86 ? 5.476 -10.306 -0.474 1.00 92.81 86 ARG A O 1
ATOM 700 N N . PHE A 1 87 ? 6.197 -12.151 -1.523 1.00 90.44 87 PHE A N 1
ATOM 701 C CA . PHE A 1 87 ? 4.891 -12.817 -1.518 1.00 90.44 87 PHE A CA 1
ATOM 702 C C . PHE A 1 87 ? 4.246 -12.878 -0.123 1.00 90.44 87 PHE A C 1
ATOM 704 O O . PHE A 1 87 ? 3.041 -12.668 -0.004 1.00 90.44 87 PHE A O 1
ATOM 711 N N . SER A 1 88 ? 5.035 -13.119 0.931 1.00 92.50 88 SER A N 1
ATOM 712 C CA . SER A 1 88 ? 4.547 -13.137 2.318 1.00 92.50 88 SER A CA 1
ATOM 713 C C . SER A 1 88 ? 3.917 -11.803 2.726 1.00 92.50 88 SER A C 1
ATOM 715 O O . SER A 1 88 ? 2.783 -11.785 3.199 1.00 92.50 88 SER A O 1
ATOM 717 N N . VAL A 1 89 ? 4.610 -10.696 2.450 1.00 92.94 89 VAL A N 1
ATOM 718 C CA . VAL A 1 89 ? 4.155 -9.329 2.745 1.00 92.94 89 VAL A CA 1
ATOM 719 C C . VAL A 1 89 ? 2.907 -9.000 1.925 1.00 92.94 89 VAL A C 1
ATOM 721 O O . VAL A 1 89 ? 1.939 -8.453 2.445 1.00 92.94 89 VAL A O 1
ATOM 724 N N . LEU A 1 90 ? 2.861 -9.401 0.649 1.00 93.31 90 LEU A N 1
ATOM 725 C CA . LEU A 1 90 ? 1.680 -9.200 -0.195 1.00 93.31 90 LEU A CA 1
ATOM 726 C C . LEU A 1 90 ? 0.445 -9.947 0.343 1.00 93.31 90 LEU A C 1
ATOM 728 O O . LEU A 1 90 ? -0.660 -9.398 0.340 1.00 93.31 90 LEU A O 1
ATOM 732 N N . GLN A 1 91 ? 0.612 -11.182 0.834 1.00 93.56 91 GLN A N 1
ATOM 733 C CA . GLN A 1 91 ? -0.479 -11.915 1.487 1.00 93.56 91 GLN A CA 1
ATOM 734 C C . GLN A 1 91 ? -0.935 -11.230 2.776 1.00 93.56 91 GLN A C 1
ATOM 736 O O . GLN A 1 91 ? -2.136 -11.190 3.052 1.00 93.56 91 GLN A O 1
ATOM 741 N N . GLU A 1 92 ? -0.006 -10.665 3.543 1.00 92.62 92 GLU A N 1
ATOM 742 C CA . GLU A 1 92 ? -0.329 -9.905 4.744 1.00 92.62 92 GLU A CA 1
ATOM 743 C C . GLU A 1 92 ? -1.131 -8.638 4.418 1.00 92.62 92 GLU A C 1
ATOM 745 O O . GLU A 1 92 ? -2.201 -8.440 4.995 1.00 92.62 92 GLU A O 1
ATOM 750 N N . VAL A 1 93 ? -0.695 -7.836 3.439 1.00 92.94 93 VAL A N 1
ATOM 751 C CA . VAL A 1 93 ? -1.450 -6.669 2.946 1.00 92.94 93 VAL A CA 1
ATOM 752 C C . VAL A 1 93 ? -2.859 -7.091 2.532 1.00 92.94 93 VAL A C 1
ATOM 754 O O . VAL A 1 93 ? -3.845 -6.508 2.979 1.00 92.94 93 VAL A O 1
ATOM 757 N N . ARG A 1 94 ? -2.979 -8.156 1.730 1.00 92.00 94 ARG A N 1
ATOM 758 C CA . ARG A 1 94 ? -4.271 -8.677 1.263 1.00 92.00 94 ARG A CA 1
ATOM 759 C C . ARG A 1 94 ? -5.174 -9.110 2.416 1.00 92.00 94 ARG A C 1
ATOM 761 O O . ARG A 1 94 ? -6.382 -8.879 2.361 1.00 92.00 94 ARG A O 1
ATOM 768 N N . LYS A 1 95 ? -4.617 -9.763 3.436 1.00 92.31 95 LYS A N 1
ATOM 769 C CA . LYS A 1 95 ? -5.365 -10.182 4.622 1.00 92.31 95 LYS A CA 1
ATOM 770 C C . LYS A 1 95 ? -5.823 -8.959 5.405 1.00 92.31 95 LYS A C 1
ATOM 772 O O . LYS A 1 95 ? -7.018 -8.824 5.629 1.00 92.31 95 LYS A O 1
ATOM 777 N N . ASN A 1 96 ? -4.910 -8.060 5.758 1.00 91.31 96 ASN A N 1
ATOM 778 C CA . ASN A 1 96 ? -5.215 -6.909 6.600 1.00 91.31 96 ASN A CA 1
ATOM 779 C C . ASN A 1 96 ? -6.212 -5.947 5.940 1.00 91.31 96 ASN A C 1
ATOM 781 O O . ASN A 1 96 ? -7.155 -5.522 6.600 1.00 91.31 96 ASN A O 1
ATOM 785 N N . LEU A 1 97 ? -6.090 -5.684 4.632 1.00 90.69 97 LEU A N 1
ATOM 786 C CA . LEU A 1 97 ? -7.051 -4.845 3.904 1.00 90.69 97 LEU A CA 1
ATOM 787 C C . LEU A 1 97 ? -8.471 -5.444 3.870 1.00 90.69 97 LEU A C 1
ATOM 789 O O . LEU A 1 97 ? -9.444 -4.698 3.829 1.00 90.69 97 LEU A O 1
ATOM 793 N N . LYS A 1 98 ? -8.619 -6.778 3.927 1.00 87.88 98 LYS A N 1
ATOM 794 C CA . LYS A 1 98 ? -9.936 -7.445 3.988 1.00 87.88 98 LYS A CA 1
ATOM 795 C C . LYS A 1 98 ? -10.612 -7.360 5.357 1.00 87.88 98 LYS A C 1
ATOM 797 O O . LYS A 1 98 ? -11.834 -7.440 5.415 1.00 87.88 98 LYS A O 1
ATOM 802 N N . VAL A 1 99 ? -9.837 -7.263 6.438 1.00 86.75 99 VAL A N 1
ATOM 803 C CA . VAL A 1 99 ? -10.339 -7.194 7.827 1.00 86.75 99 VAL A CA 1
ATOM 804 C C . VAL A 1 99 ? -10.251 -5.785 8.420 1.00 86.75 99 VAL A C 1
ATOM 806 O O . VAL A 1 99 ? -10.303 -5.634 9.640 1.00 86.75 99 VAL A O 1
ATOM 809 N N . LEU A 1 100 ? -10.160 -4.755 7.572 1.00 84.94 100 LEU A N 1
ATOM 810 C CA . LEU A 1 100 ? -10.192 -3.364 8.017 1.00 84.94 100 LEU A CA 1
ATOM 811 C C . LEU A 1 100 ? -11.435 -3.082 8.862 1.00 84.94 100 LEU A C 1
ATOM 813 O O . LEU A 1 100 ? -12.565 -3.426 8.502 1.00 84.94 100 LEU A O 1
ATOM 817 N N . ARG A 1 101 ? -11.213 -2.420 9.995 1.00 75.19 101 ARG A N 1
ATOM 818 C CA . ARG A 1 101 ? -12.284 -1.951 10.874 1.00 75.19 101 ARG A CA 1
ATOM 819 C C . ARG A 1 101 ? -13.000 -0.732 10.263 1.00 75.19 101 ARG A C 1
ATOM 821 O O . ARG A 1 101 ? -12.550 -0.138 9.285 1.00 75.19 101 ARG A O 1
ATOM 828 N N . ASN A 1 102 ? -14.138 -0.355 10.847 1.00 68.69 102 ASN A N 1
ATOM 829 C CA . ASN A 1 102 ? -14.906 0.859 10.513 1.00 68.69 102 ASN A CA 1
ATOM 830 C C . ASN A 1 102 ? -15.534 0.909 9.104 1.00 68.69 102 ASN A C 1
ATOM 832 O O . ASN A 1 102 ? -15.709 1.991 8.550 1.00 68.69 102 ASN A O 1
ATOM 836 N N . ASN A 1 103 ? -15.902 -0.237 8.514 1.00 67.75 103 ASN A N 1
ATOM 837 C CA . ASN A 1 103 ? -16.515 -0.318 7.173 1.00 67.75 103 ASN A CA 1
ATOM 838 C C . ASN A 1 103 ? -15.692 0.366 6.062 1.00 67.75 103 ASN A C 1
ATOM 840 O O . ASN A 1 103 ? -16.227 0.684 4.996 1.00 67.75 103 ASN A O 1
ATOM 844 N N . LYS A 1 104 ? -14.389 0.585 6.280 1.00 77.69 104 LYS A N 1
ATOM 845 C CA . LYS A 1 104 ? -13.512 1.122 5.245 1.00 77.69 104 LYS A CA 1
ATOM 846 C C . LYS A 1 104 ? -13.245 0.045 4.207 1.00 77.69 104 LYS A C 1
ATOM 848 O O . LYS A 1 104 ? -12.802 -1.053 4.528 1.00 77.69 104 LYS A O 1
ATOM 853 N N . ASN A 1 105 ? -13.516 0.377 2.951 1.00 83.56 105 ASN A N 1
ATOM 854 C CA . ASN A 1 105 ? -13.262 -0.507 1.826 1.00 83.56 105 ASN A CA 1
ATOM 855 C C . ASN A 1 105 ? -12.079 0.041 1.030 1.00 83.56 105 ASN A C 1
ATOM 857 O O . ASN A 1 105 ? -12.197 1.058 0.344 1.00 83.56 105 ASN A O 1
ATOM 861 N N . VAL A 1 106 ? -10.934 -0.623 1.171 1.00 91.81 106 VAL A N 1
ATOM 862 C CA . VAL A 1 106 ? -9.707 -0.288 0.452 1.00 91.81 106 VAL A CA 1
ATOM 863 C C . VAL A 1 106 ? -9.401 -1.414 -0.525 1.00 91.81 106 VAL A C 1
ATOM 865 O O . VAL A 1 106 ? -9.135 -2.548 -0.128 1.00 91.81 106 VAL A O 1
ATOM 868 N N . ALA A 1 107 ? -9.430 -1.099 -1.817 1.00 92.44 107 ALA A N 1
ATOM 869 C CA . ALA A 1 107 ? -9.126 -2.058 -2.867 1.00 92.44 107 ALA A CA 1
ATOM 870 C C . ALA A 1 107 ? -7.611 -2.274 -2.993 1.00 92.44 107 ALA A C 1
ATOM 872 O O . ALA A 1 107 ? -6.850 -1.313 -3.108 1.00 92.44 107 ALA A O 1
ATOM 873 N N . LEU A 1 108 ? -7.177 -3.533 -3.035 1.00 94.44 108 LEU A N 1
ATOM 874 C CA . LEU A 1 108 ? -5.807 -3.897 -3.393 1.00 94.44 108 LEU A CA 1
ATOM 875 C C . LEU A 1 108 ? -5.718 -4.131 -4.906 1.00 94.44 108 LEU A C 1
ATOM 877 O O . LEU A 1 108 ? -6.427 -4.983 -5.440 1.00 94.44 108 LEU A O 1
ATOM 881 N N . ILE A 1 109 ? -4.849 -3.387 -5.590 1.00 94.69 109 ILE A N 1
ATOM 882 C CA . ILE A 1 109 ? -4.597 -3.506 -7.029 1.00 94.69 109 ILE A CA 1
ATOM 883 C C . ILE A 1 109 ? -3.160 -3.975 -7.232 1.00 94.69 109 ILE A C 1
ATOM 885 O O . ILE A 1 109 ? -2.209 -3.236 -6.998 1.00 94.69 109 ILE A O 1
ATOM 889 N N . GLU A 1 110 ? -3.006 -5.201 -7.707 1.00 92.94 110 GLU A N 1
ATOM 890 C CA . GLU A 1 110 ? -1.711 -5.796 -8.033 1.00 92.94 110 GLU A CA 1
ATOM 891 C C . GLU A 1 110 ? -1.351 -5.480 -9.492 1.00 92.94 110 GLU A C 1
ATOM 893 O O . GLU A 1 110 ? -2.166 -5.677 -10.398 1.00 92.94 110 GLU A O 1
ATOM 898 N N . ARG A 1 111 ? -0.147 -4.945 -9.725 1.00 91.56 111 ARG A N 1
ATOM 899 C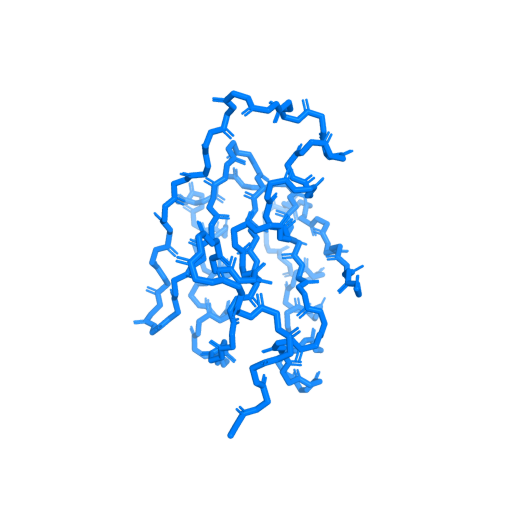 CA . ARG A 1 111 ? 0.375 -4.613 -11.058 1.00 91.56 111 ARG A CA 1
ATOM 900 C C . ARG A 1 111 ? 1.743 -5.254 -11.291 1.00 91.56 111 ARG A C 1
ATOM 902 O O . ARG A 1 111 ? 2.538 -5.384 -10.359 1.00 91.56 111 ARG A O 1
ATOM 909 N N . PHE A 1 112 ? 1.976 -5.621 -12.547 1.00 84.75 112 PHE A N 1
ATOM 910 C CA . PHE A 1 112 ? 3.181 -6.258 -13.079 1.00 84.75 112 PHE A CA 1
ATOM 911 C C . PHE A 1 112 ? 3.852 -5.339 -14.097 1.00 84.75 112 PHE A C 1
ATOM 913 O O . PHE A 1 112 ? 3.145 -4.445 -14.626 1.00 84.75 112 PHE A O 1
#

Foldseek 3Di:
DDPVDDDPPDRNQVVVVQVVCVVVPVNNPDAFDWDDFPPDTWTDDDQEIEAEAADDDPSSLVRVLVCCLVVVHRHQEYEYAPVRDDPVSVVSNVVSQVPRPDPRHYYYHYDD

Radius of gyration: 13.94 Å; chains: 1; bounding box: 38×30×31 Å

Secondary structure (DSSP, 8-state):
---SS-BTTB-HHHHHHHHHHHHTT--SSPPPEEEE-SS-EEEEETTEEEE-SS---HHHHHHHHHHHHTTSS--SEEEEEGGGS-HHHHHHHHHHHHT-STT---EEEEE-

Organism: NCBI:txid128944

InterPro domains:
  IPR041405 Type III R-M EcoP15I, C-terminal [PF18273] (12-106)